Protein AF-V6T892-F1 (afdb_monomer_lite)

Foldseek 3Di:
DVVVLLQQEWDWDWDAAPPGGTDIATHGDPVSLVVLVVVLVVCVVLVPVDDPPPLALDVPSPVVVVVVVVVQCPDPPDDDDDDDDVPVQQAAALVVVLVVCVVSVPDPVVSVVVSCSLVSHDYPVDGRDNGGDGPHRCSNPNDPDDDRDDD

InterPro domains:
  IPR000477 Reverse transcriptase domain [PF00078] (15-134)
  IPR000477 Reverse transcriptase domain [PS50878] (1-151)
  IPR043502 DNA/RNA polymerase superfamily [SSF56672] (13-116)

Organism: Giardia intestinalis (NCBI:txid5741)

pLDDT: mean 79.7, std 16.87, range [29.62, 94.06]

Structure (mmCIF, N/CA/C/O backbone):
data_AF-V6T892-F1
#
_entry.id   AF-V6T892-F1
#
loop_
_atom_site.group_PDB
_atom_site.id
_atom_site.type_symbol
_atom_site.label_atom_id
_atom_site.label_alt_id
_atom_site.label_comp_id
_atom_site.label_asym_id
_atom_site.label_entity_id
_atom_site.label_seq_id
_atom_site.pdbx_PDB_ins_code
_atom_site.Cartn_x
_atom_site.Cartn_y
_atom_site.Cartn_z
_atom_site.occupancy
_atom_site.B_iso_or_equiv
_atom_site.auth_seq_id
_atom_site.auth_comp_id
_atom_site.auth_asym_id
_atom_site.auth_atom_id
_atom_site.pdbx_PDB_model_num
ATOM 1 N N . MET A 1 1 ? -15.021 2.538 26.258 1.00 59.66 1 MET A N 1
ATOM 2 C CA . MET A 1 1 ? -14.661 3.428 25.129 1.00 59.66 1 MET A CA 1
ATOM 3 C C . MET A 1 1 ? -15.278 2.927 23.811 1.00 59.66 1 MET A C 1
ATOM 5 O O . MET A 1 1 ? -14.546 2.494 22.929 1.00 59.66 1 MET A O 1
ATOM 9 N N . PRO A 1 2 ? -16.612 2.943 23.656 1.00 68.12 2 PRO A N 1
ATOM 10 C CA . PRO A 1 2 ? -17.265 2.522 22.409 1.00 68.12 2 PRO A CA 1
ATOM 11 C C . PRO A 1 2 ? -16.991 3.477 21.230 1.00 68.12 2 PRO A C 1
ATOM 13 O O . PRO A 1 2 ? -16.808 3.020 20.107 1.00 68.12 2 PRO A O 1
ATOM 16 N N . GLU A 1 3 ? -16.859 4.781 21.488 1.00 74.44 3 GLU A N 1
ATOM 17 C CA . GLU A 1 3 ? -16.592 5.795 20.451 1.00 74.44 3 GLU A CA 1
ATOM 18 C C . GLU A 1 3 ? -15.239 5.602 19.752 1.00 74.44 3 GLU A C 1
ATOM 20 O O . GLU A 1 3 ? -15.137 5.724 18.535 1.00 74.44 3 GLU A O 1
ATOM 25 N N . VAL A 1 4 ? -14.203 5.225 20.506 1.00 78.12 4 VAL A N 1
ATOM 26 C CA . VAL A 1 4 ? -12.865 4.959 19.952 1.00 78.12 4 VAL A CA 1
ATOM 27 C C . VAL A 1 4 ? -12.875 3.703 19.079 1.00 78.12 4 VAL A C 1
ATOM 29 O O . VAL A 1 4 ? -12.211 3.668 18.049 1.00 78.12 4 VAL A O 1
ATOM 32 N N . MET A 1 5 ? -13.655 2.681 19.446 1.00 82.19 5 MET A N 1
ATOM 33 C CA . MET A 1 5 ? -13.781 1.464 18.637 1.00 82.19 5 MET A CA 1
ATOM 34 C C . MET A 1 5 ? -14.480 1.735 17.302 1.00 82.19 5 MET A C 1
ATOM 36 O O . MET A 1 5 ? -14.050 1.202 16.282 1.00 82.19 5 MET A O 1
ATOM 40 N N . ALA A 1 6 ? -15.470 2.632 17.277 1.00 83.81 6 ALA A N 1
ATOM 41 C CA . ALA A 1 6 ? -16.154 3.028 16.045 1.00 83.81 6 ALA A CA 1
ATOM 42 C C . ALA A 1 6 ? -15.198 3.617 14.986 1.00 83.81 6 ALA A C 1
ATOM 44 O O . ALA A 1 6 ? -15.435 3.469 13.790 1.00 83.81 6 ALA A O 1
ATOM 45 N N . MET A 1 7 ? -14.069 4.214 15.393 1.00 85.44 7 MET A N 1
ATOM 46 C CA . MET A 1 7 ? -13.058 4.739 14.462 1.00 85.44 7 MET A CA 1
ATOM 47 C C . MET A 1 7 ? -12.295 3.650 13.687 1.00 85.44 7 MET A C 1
ATOM 49 O O . MET A 1 7 ? -11.700 3.948 12.646 1.00 85.44 7 MET A O 1
ATOM 53 N N . PHE A 1 8 ? -12.292 2.411 14.191 1.00 87.81 8 PHE A N 1
ATOM 54 C CA . PHE A 1 8 ? -11.668 1.243 13.558 1.00 87.81 8 PHE A CA 1
ATOM 55 C C . PHE A 1 8 ? -12.678 0.377 12.790 1.00 87.81 8 PHE A C 1
ATOM 57 O O . PHE A 1 8 ? -12.284 -0.582 12.116 1.00 87.81 8 PHE A O 1
ATOM 64 N N . GLU A 1 9 ? -13.968 0.711 12.865 1.00 88.69 9 GLU A N 1
ATOM 65 C CA . GLU A 1 9 ? -15.003 0.054 12.080 1.00 88.69 9 GLU A CA 1
ATOM 66 C C . GLU A 1 9 ? -14.873 0.446 10.598 1.00 88.69 9 GLU A C 1
ATOM 68 O O . GLU A 1 9 ? -14.536 1.581 10.242 1.00 88.69 9 GLU A O 1
ATOM 73 N N . PHE A 1 10 ? -15.125 -0.506 9.701 1.00 88.56 10 PHE A N 1
ATOM 74 C CA . PHE A 1 10 ? -15.201 -0.236 8.270 1.00 88.56 10 PHE A CA 1
ATOM 75 C C . PHE A 1 10 ? -16.356 -0.985 7.615 1.00 88.56 10 PHE A C 1
ATOM 77 O O . PHE A 1 10 ? -16.711 -2.101 8.001 1.00 88.56 10 PHE A O 1
ATOM 84 N N . ARG A 1 11 ? -16.871 -0.401 6.535 1.00 87.06 11 ARG A N 1
ATOM 85 C CA . ARG A 1 11 ? -17.829 -1.050 5.643 1.00 87.06 11 ARG A CA 1
ATOM 86 C C . ARG A 1 11 ? -17.102 -1.707 4.478 1.00 87.06 11 ARG A C 1
ATOM 88 O O . ARG A 1 11 ? -16.253 -1.076 3.841 1.00 87.06 11 ARG A O 1
ATOM 95 N N . ALA A 1 12 ? -17.434 -2.959 4.185 1.00 84.81 12 ALA A N 1
ATOM 96 C CA . ALA A 1 12 ? -16.919 -3.650 3.011 1.00 84.81 12 ALA A CA 1
ATOM 97 C C . ALA A 1 12 ? -17.830 -3.399 1.802 1.00 84.81 12 ALA A C 1
ATOM 99 O O . ALA A 1 12 ? -19.039 -3.597 1.868 1.00 84.81 12 ALA A O 1
ATOM 100 N N . ILE A 1 13 ? -17.247 -2.969 0.686 1.00 85.81 13 ILE A N 1
ATOM 101 C CA . ILE A 1 13 ? -17.927 -2.829 -0.605 1.00 85.81 13 ILE A CA 1
ATOM 102 C C . ILE A 1 13 ? -17.192 -3.679 -1.631 1.00 85.81 13 ILE A C 1
ATOM 104 O O . ILE A 1 13 ? -15.964 -3.664 -1.699 1.00 85.81 13 ILE A O 1
ATOM 108 N N . LEU A 1 14 ? -17.944 -4.426 -2.431 1.00 84.25 14 LEU A N 1
ATOM 109 C CA . LEU A 1 14 ? -17.412 -5.271 -3.491 1.00 84.25 14 LEU A CA 1
ATOM 110 C C . LEU A 1 14 ? -17.562 -4.546 -4.828 1.00 84.25 14 LEU A C 1
ATOM 112 O O . LEU A 1 14 ? -18.676 -4.284 -5.268 1.00 84.25 14 LEU A O 1
ATOM 116 N N . ILE A 1 15 ? -16.440 -4.215 -5.469 1.00 84.81 15 ILE A N 1
ATOM 117 C CA . ILE A 1 15 ? -16.434 -3.645 -6.822 1.00 84.81 15 ILE A CA 1
ATOM 118 C C . ILE A 1 15 ? -16.192 -4.786 -7.816 1.00 84.81 15 ILE A C 1
ATOM 120 O O . ILE A 1 15 ? -15.191 -5.488 -7.652 1.00 84.81 15 ILE A O 1
ATOM 124 N N . PRO A 1 16 ? -17.060 -5.008 -8.816 1.00 85.44 16 PRO A N 1
ATOM 125 C CA . PRO A 1 16 ? -16.833 -6.039 -9.826 1.00 85.44 16 PRO A CA 1
ATOM 126 C C . PRO A 1 16 ? -15.548 -5.750 -10.611 1.00 85.44 16 PRO A C 1
ATOM 128 O O . PRO A 1 16 ? -15.203 -4.592 -10.861 1.00 85.44 16 PRO A O 1
ATOM 131 N N . LYS A 1 17 ? -14.805 -6.801 -10.954 1.00 82.38 17 LYS A N 1
ATOM 132 C CA . LYS A 1 17 ? -13.659 -6.714 -11.866 1.00 82.38 17 LYS A CA 1
ATOM 133 C C . LYS A 1 17 ? -14.131 -6.966 -13.305 1.00 82.38 17 LYS A C 1
ATOM 135 O O . LYS A 1 17 ? -15.200 -7.525 -13.515 1.00 82.38 17 LYS A O 1
ATOM 140 N N . GLU A 1 18 ? -13.334 -6.531 -14.284 1.00 76.25 18 GLU A N 1
ATOM 141 C CA . GLU A 1 18 ? -13.588 -6.813 -15.711 1.00 76.25 18 GLU A CA 1
ATOM 142 C C . GLU A 1 18 ? -13.457 -8.311 -16.025 1.00 76.25 18 GLU A C 1
ATOM 144 O O . GLU A 1 18 ? -14.177 -8.841 -16.864 1.00 76.25 18 GLU A O 1
ATOM 149 N N . SER A 1 19 ? -12.570 -9.004 -15.308 1.00 73.06 19 SER A N 1
ATOM 150 C CA . SER A 1 19 ? -12.543 -10.462 -15.220 1.00 73.06 19 SER A CA 1
ATOM 151 C C . SER A 1 19 ? -13.421 -10.941 -14.065 1.00 73.06 19 SER A C 1
ATOM 153 O O . SER A 1 19 ? -13.587 -10.223 -13.081 1.00 73.06 19 SER A O 1
ATOM 155 N N . ASP A 1 20 ? -13.971 -12.150 -14.174 1.00 75.94 20 ASP A N 1
ATOM 156 C CA . ASP A 1 20 ? -14.869 -12.725 -13.169 1.00 75.94 20 ASP A CA 1
ATOM 157 C C . ASP A 1 20 ? -14.331 -12.559 -11.725 1.00 75.94 20 ASP A C 1
ATOM 159 O O . ASP A 1 20 ? -13.150 -12.792 -11.432 1.00 75.94 20 ASP A O 1
ATOM 163 N N . GLY A 1 21 ? -15.201 -12.099 -10.818 1.00 81.81 21 GLY A N 1
ATOM 164 C CA . GLY A 1 21 ? -14.899 -11.845 -9.407 1.00 81.81 21 GLY A CA 1
ATOM 165 C C . GLY A 1 21 ? -14.983 -10.383 -8.939 1.00 81.81 21 GLY A C 1
ATOM 166 O O . GLY A 1 21 ? -15.304 -9.447 -9.669 1.00 81.81 21 GLY A O 1
ATOM 167 N N . TYR A 1 22 ? -14.677 -10.180 -7.652 1.00 82.75 22 TYR A N 1
ATOM 168 C CA . TYR A 1 22 ? -14.855 -8.899 -6.962 1.00 82.75 22 TYR A CA 1
ATOM 169 C C . TYR A 1 22 ? -13.562 -8.373 -6.331 1.00 82.75 22 TYR A C 1
ATOM 171 O O . TYR A 1 22 ? -12.662 -9.111 -5.919 1.00 82.75 22 TYR A O 1
ATOM 179 N N . ARG A 1 23 ? -13.472 -7.048 -6.223 1.00 80.06 23 ARG A N 1
ATOM 180 C CA . ARG A 1 23 ? -12.440 -6.311 -5.498 1.00 80.06 23 ARG A CA 1
ATOM 181 C C . ARG A 1 23 ? -13.048 -5.769 -4.201 1.00 80.06 23 ARG A C 1
ATOM 183 O O . ARG A 1 23 ? -13.786 -4.787 -4.255 1.00 80.06 23 ARG A O 1
ATOM 190 N N . PRO A 1 24 ? -12.719 -6.348 -3.032 1.00 82.25 24 PRO A N 1
ATOM 191 C CA . PRO A 1 24 ? -13.179 -5.801 -1.765 1.00 82.25 24 PRO A CA 1
ATOM 192 C C . PRO A 1 24 ? -12.501 -4.459 -1.472 1.00 82.25 24 PRO A C 1
ATOM 194 O O . PRO A 1 24 ? -11.282 -4.311 -1.613 1.00 82.25 24 PRO A O 1
ATOM 197 N N . ILE A 1 25 ? -13.300 -3.483 -1.063 1.00 82.56 25 ILE A N 1
ATOM 198 C CA . ILE A 1 25 ? -12.907 -2.138 -0.662 1.00 82.56 25 ILE A CA 1
ATOM 199 C C . ILE A 1 25 ? -13.396 -1.924 0.763 1.00 82.56 25 ILE A C 1
ATOM 201 O O . ILE A 1 25 ? -14.559 -2.160 1.070 1.00 82.56 25 ILE A O 1
ATOM 205 N N . ALA A 1 26 ? -12.499 -1.473 1.632 1.00 85.94 26 ALA A N 1
ATOM 206 C CA . ALA A 1 26 ? -12.818 -1.159 3.015 1.00 85.94 26 ALA A CA 1
ATOM 207 C C . ALA A 1 26 ? -12.974 0.351 3.183 1.00 85.94 26 ALA A C 1
ATOM 209 O O . ALA A 1 26 ? -11.973 1.063 3.169 1.00 85.94 26 ALA A O 1
ATOM 210 N N . ILE A 1 27 ? -14.204 0.831 3.348 1.00 84.94 27 ILE A N 1
ATOM 211 C CA . ILE A 1 27 ? -14.480 2.242 3.620 1.00 84.94 27 ILE A CA 1
ATOM 212 C C . ILE A 1 27 ? -14.507 2.450 5.131 1.00 84.94 27 ILE A C 1
ATOM 214 O O . ILE A 1 27 ? -15.425 1.993 5.808 1.00 84.94 27 ILE A O 1
ATOM 218 N N . GLY A 1 28 ? -13.465 3.101 5.645 1.00 85.38 28 GLY A N 1
ATOM 219 C CA . GLY A 1 28 ? -13.382 3.531 7.041 1.00 85.38 28 GLY A CA 1
ATOM 220 C C . GLY A 1 28 ? -13.923 4.943 7.252 1.00 85.38 28 GLY A C 1
ATOM 221 O O . GLY A 1 28 ? -14.273 5.642 6.297 1.00 85.38 28 GLY A O 1
ATOM 222 N N . GLU A 1 29 ? -13.929 5.365 8.510 1.00 87.50 29 GLU A N 1
ATOM 223 C CA . GLU A 1 29 ? -14.389 6.681 8.955 1.00 87.50 29 GLU A CA 1
ATOM 224 C C . GLU A 1 29 ? -13.565 7.841 8.330 1.00 87.50 29 GLU A C 1
ATOM 226 O O . GLU A 1 29 ? -12.373 7.714 8.019 1.00 87.50 29 GLU A O 1
ATOM 231 N N . THR A 1 30 ? -14.221 8.976 8.072 1.00 88.25 30 THR A N 1
ATOM 232 C CA . THR A 1 30 ? -13.665 10.121 7.335 1.00 88.25 30 THR A CA 1
ATOM 233 C C . THR A 1 30 ? -12.526 10.817 8.078 1.00 88.25 30 THR A C 1
ATOM 235 O O . THR A 1 30 ? -11.486 11.079 7.469 1.00 88.25 30 THR A O 1
ATOM 238 N N . VAL A 1 31 ? -12.686 11.107 9.368 1.00 89.00 31 VAL A N 1
ATOM 239 C CA . VAL A 1 31 ? -11.642 11.689 10.226 1.00 89.00 31 VAL A CA 1
ATOM 240 C C . VAL A 1 31 ? -10.421 10.773 10.269 1.00 89.00 31 VAL A C 1
ATOM 242 O O . VAL A 1 31 ? -9.304 11.241 10.027 1.00 89.00 31 VAL A O 1
ATOM 245 N N . THR A 1 32 ? -10.617 9.464 10.450 1.00 88.38 32 THR A N 1
ATOM 246 C CA . THR A 1 32 ? -9.539 8.461 10.384 1.00 88.38 32 THR A CA 1
ATOM 247 C C . THR A 1 32 ? -8.819 8.504 9.029 1.00 88.38 32 THR A C 1
ATOM 249 O O . THR A 1 32 ? -7.588 8.545 8.962 1.00 88.38 32 THR A O 1
ATOM 252 N N . ASN A 1 33 ? -9.560 8.584 7.920 1.00 87.56 33 ASN A N 1
ATOM 253 C CA . ASN A 1 33 ? -8.977 8.697 6.580 1.00 87.56 33 ASN A CA 1
ATOM 254 C C . ASN A 1 33 ? -8.187 10.000 6.374 1.00 87.56 33 ASN A C 1
ATOM 256 O O . ASN A 1 33 ? -7.143 9.986 5.716 1.00 87.56 33 ASN A O 1
ATOM 260 N N . ILE A 1 34 ? -8.662 11.128 6.909 1.00 89.81 34 ILE A N 1
ATOM 261 C CA . ILE A 1 34 ? -7.950 12.413 6.857 1.00 89.81 34 ILE A CA 1
ATOM 262 C C . ILE A 1 34 ? -6.657 12.323 7.667 1.00 89.81 34 ILE A C 1
ATOM 264 O O . ILE A 1 34 ? -5.594 12.703 7.169 1.00 89.81 34 ILE A O 1
ATOM 268 N N . PHE A 1 35 ? -6.718 11.757 8.871 1.00 90.38 35 PHE A N 1
ATOM 269 C CA . PHE A 1 35 ? -5.545 11.553 9.709 1.00 90.38 35 PHE A CA 1
ATOM 270 C C . PHE A 1 35 ? -4.499 10.671 9.014 1.00 90.38 35 PHE A C 1
ATOM 272 O O . PHE A 1 35 ? -3.333 11.059 8.922 1.00 90.38 35 PHE A O 1
ATOM 279 N N . HIS A 1 36 ? -4.908 9.560 8.395 1.00 90.69 36 HIS A N 1
ATOM 280 C CA . HIS A 1 36 ? -4.008 8.718 7.601 1.00 90.69 36 HIS A CA 1
ATOM 281 C C . HIS A 1 36 ? -3.354 9.454 6.428 1.00 90.69 36 HIS A C 1
ATOM 283 O O . HIS A 1 36 ? -2.199 9.181 6.103 1.00 90.69 36 HIS A O 1
ATOM 289 N N . ARG A 1 37 ? -4.043 10.415 5.797 1.00 87.38 37 ARG A N 1
ATOM 290 C CA . ARG A 1 37 ? -3.430 11.253 4.749 1.00 87.38 37 ARG A CA 1
ATOM 291 C C . ARG A 1 37 ? -2.330 12.145 5.316 1.00 87.38 37 ARG A C 1
ATOM 293 O O . ARG A 1 37 ? -1.299 12.323 4.671 1.00 87.38 37 ARG A O 1
ATOM 300 N N . ILE A 1 38 ? -2.538 12.708 6.504 1.00 90.06 38 ILE A N 1
ATOM 301 C CA . ILE A 1 38 ? -1.525 13.521 7.189 1.00 90.06 38 ILE A CA 1
ATOM 302 C C . ILE A 1 38 ? -0.336 12.642 7.589 1.00 90.06 38 ILE A C 1
ATOM 304 O O . ILE A 1 38 ? 0.810 13.024 7.345 1.00 90.06 38 ILE A O 1
ATOM 308 N N . LEU A 1 39 ? -0.599 11.453 8.139 1.00 88.94 39 LEU A N 1
ATOM 309 C CA . LEU A 1 39 ? 0.438 10.485 8.489 1.00 88.94 39 LEU A CA 1
ATOM 310 C C . LEU A 1 39 ? 1.260 10.062 7.274 1.00 88.94 39 LEU A C 1
ATOM 312 O O . LEU A 1 39 ? 2.484 10.112 7.342 1.00 88.94 39 LEU A O 1
ATOM 316 N N . LEU A 1 40 ? 0.622 9.742 6.146 1.00 87.69 40 LEU A N 1
ATOM 317 C CA . LEU A 1 40 ? 1.325 9.379 4.914 1.00 87.69 40 LEU A CA 1
ATOM 318 C C . LEU A 1 40 ? 2.322 10.465 4.489 1.00 87.69 40 LEU A C 1
ATOM 320 O O . LEU A 1 40 ? 3.476 10.163 4.204 1.00 87.69 40 LEU A O 1
ATOM 324 N N . LYS A 1 41 ? 1.907 11.740 4.502 1.00 86.25 41 LYS A N 1
ATOM 325 C CA . LYS A 1 41 ? 2.786 12.873 4.155 1.00 86.25 41 LYS A CA 1
ATOM 326 C C . LYS A 1 41 ? 4.000 13.001 5.084 1.00 86.25 41 LYS A C 1
ATOM 328 O O . LYS A 1 41 ? 5.007 13.595 4.702 1.00 86.25 41 LYS A O 1
ATOM 333 N N . ARG A 1 42 ? 3.904 12.500 6.317 1.00 85.31 42 ARG A N 1
ATOM 334 C CA . ARG A 1 42 ? 5.026 12.452 7.264 1.00 85.31 42 ARG A CA 1
ATOM 335 C C . ARG A 1 42 ? 5.899 11.225 7.007 1.00 85.31 42 ARG A C 1
ATOM 337 O O . ARG A 1 42 ? 7.107 11.378 6.882 1.00 85.31 42 ARG A O 1
ATOM 344 N N . LEU A 1 43 ? 5.288 10.052 6.835 1.00 84.81 43 LEU A N 1
ATOM 345 C CA . LEU A 1 43 ? 5.977 8.782 6.581 1.00 84.81 43 LEU A CA 1
ATOM 346 C C . LEU A 1 43 ? 6.783 8.789 5.282 1.00 84.81 43 LEU A C 1
ATOM 348 O O . LEU A 1 43 ? 7.865 8.217 5.246 1.00 84.81 43 LEU A O 1
ATOM 352 N N . ILE A 1 44 ? 6.313 9.480 4.239 1.00 82.69 44 ILE A N 1
ATOM 353 C CA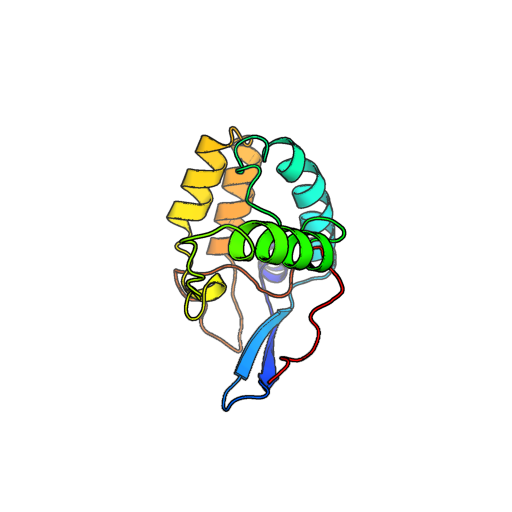 . ILE A 1 44 ? 7.013 9.519 2.947 1.00 82.69 44 ILE A CA 1
ATOM 354 C C . ILE A 1 44 ? 8.425 10.113 3.058 1.00 82.69 44 ILE A C 1
ATOM 356 O O . ILE A 1 44 ? 9.294 9.770 2.266 1.00 82.69 44 ILE A O 1
ATOM 360 N N . ARG A 1 45 ? 8.684 10.953 4.072 1.00 80.81 45 ARG A N 1
ATOM 361 C CA . ARG A 1 45 ? 10.018 11.517 4.341 1.00 80.81 45 ARG A CA 1
ATOM 362 C C . ARG A 1 4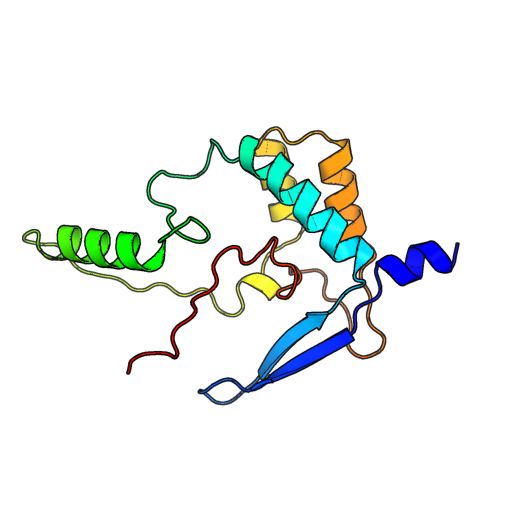5 ? 11.013 10.474 4.851 1.00 80.81 45 ARG A C 1
ATOM 364 O O . ARG A 1 45 ? 12.213 10.687 4.754 1.00 80.81 45 ARG A O 1
ATOM 371 N N . HIS A 1 46 ? 10.509 9.369 5.396 1.00 78.56 46 HIS A N 1
ATOM 372 C CA . HIS A 1 46 ? 11.298 8.235 5.868 1.00 78.56 46 HIS A CA 1
ATOM 373 C C . HIS A 1 46 ? 11.482 7.166 4.779 1.00 78.56 46 HIS A C 1
ATOM 375 O O . HIS A 1 46 ? 12.230 6.216 4.970 1.00 78.56 46 HIS A O 1
ATOM 381 N N . ALA A 1 47 ? 10.851 7.318 3.609 1.00 75.56 47 ALA A N 1
ATOM 382 C CA . ALA A 1 47 ? 10.895 6.339 2.521 1.00 75.56 47 ALA A CA 1
ATOM 383 C C . ALA A 1 47 ? 12.175 6.408 1.657 1.00 75.56 47 ALA A C 1
ATOM 385 O O . ALA A 1 47 ? 12.184 5.924 0.525 1.00 75.56 47 ALA A O 1
ATOM 386 N N . ASN A 1 48 ? 13.263 6.987 2.178 1.00 71.81 48 ASN A N 1
ATOM 387 C CA . ASN A 1 48 ? 14.530 7.179 1.454 1.00 71.81 48 ASN A CA 1
ATOM 388 C C . ASN A 1 48 ? 15.263 5.863 1.132 1.00 71.81 48 ASN A C 1
ATOM 390 O O . ASN A 1 48 ? 16.223 5.870 0.371 1.00 71.81 48 ASN A O 1
ATOM 394 N N . TYR A 1 49 ? 14.809 4.741 1.693 1.00 74.94 49 TYR A N 1
ATOM 395 C CA . TYR A 1 49 ? 15.341 3.401 1.442 1.00 74.94 49 TYR A CA 1
ATOM 396 C C . TYR A 1 49 ? 14.713 2.713 0.216 1.00 74.94 49 TYR A C 1
ATOM 398 O O . TYR A 1 49 ? 15.156 1.636 -0.179 1.00 74.94 49 TYR A O 1
ATOM 406 N N . LEU A 1 50 ? 13.661 3.289 -0.385 1.00 79.94 50 LEU A N 1
ATOM 407 C CA . LEU A 1 50 ? 13.042 2.713 -1.578 1.00 79.94 50 LEU A CA 1
ATOM 408 C C . LEU A 1 50 ? 13.973 2.849 -2.787 1.00 79.94 50 LEU A C 1
ATOM 410 O O . LEU A 1 50 ? 14.513 3.920 -3.055 1.00 79.94 50 LEU A O 1
ATOM 414 N N . SER A 1 51 ? 14.094 1.768 -3.559 1.00 82.19 51 SER A N 1
ATOM 415 C CA . SER A 1 51 ? 14.889 1.753 -4.789 1.00 82.19 51 SER A CA 1
ATOM 416 C C . SER A 1 51 ? 14.464 2.858 -5.766 1.00 82.19 51 SER A C 1
ATOM 418 O O . SER A 1 51 ? 13.276 3.170 -5.912 1.00 82.19 51 SER A O 1
ATOM 420 N N . CYS A 1 52 ? 15.432 3.404 -6.507 1.00 80.19 52 CYS A N 1
ATOM 421 C CA . CYS A 1 52 ? 15.185 4.319 -7.624 1.00 80.19 52 CYS A CA 1
ATOM 422 C C . CYS A 1 52 ? 14.404 3.658 -8.780 1.00 80.19 52 CYS A C 1
ATOM 424 O O . CYS A 1 52 ? 13.862 4.360 -9.639 1.00 80.19 52 CYS A O 1
ATOM 426 N N . GLU A 1 53 ? 14.310 2.326 -8.783 1.00 83.94 53 GLU A N 1
ATOM 427 C CA . GLU A 1 53 ? 13.480 1.536 -9.697 1.00 83.94 53 GLU A CA 1
ATOM 428 C C . GLU A 1 53 ? 12.001 1.507 -9.278 1.00 83.94 53 GLU A C 1
ATOM 430 O O . GLU A 1 53 ? 11.127 1.274 -10.111 1.00 83.94 53 GLU A O 1
ATOM 435 N N . GLN A 1 54 ? 11.680 1.785 -8.006 1.00 86.56 54 GLN A N 1
ATOM 436 C CA . GLN A 1 54 ? 10.293 1.828 -7.545 1.00 86.56 54 GLN A CA 1
ATOM 437 C C . GLN A 1 54 ? 9.615 3.104 -8.052 1.00 86.56 54 GLN A C 1
ATOM 439 O O . GLN A 1 54 ? 9.868 4.211 -7.563 1.00 86.56 54 GLN A O 1
ATOM 444 N N . ILE A 1 55 ? 8.734 2.946 -9.031 1.00 87.19 55 ILE A N 1
ATOM 445 C CA . ILE A 1 55 ? 8.003 4.040 -9.680 1.00 87.19 55 ILE A CA 1
ATOM 446 C C . ILE A 1 55 ? 6.560 4.168 -9.189 1.00 87.19 55 ILE A C 1
ATOM 448 O O . ILE A 1 55 ? 5.970 5.237 -9.333 1.00 87.19 55 ILE A O 1
ATOM 452 N N . ALA A 1 56 ? 5.988 3.111 -8.604 1.00 84.38 56 ALA A N 1
ATOM 453 C CA . ALA A 1 56 ? 4.585 3.092 -8.207 1.00 84.38 56 ALA A CA 1
ATOM 454 C C . ALA A 1 56 ? 4.269 4.179 -7.164 1.00 84.38 56 ALA A C 1
ATOM 456 O O . ALA A 1 56 ? 5.106 4.536 -6.334 1.00 84.38 56 ALA A O 1
ATOM 457 N N . PHE A 1 57 ? 3.041 4.706 -7.217 1.00 81.50 57 PHE A N 1
ATOM 458 C CA . PHE A 1 57 ? 2.503 5.723 -6.296 1.00 81.50 57 PHE A CA 1
ATOM 459 C C . PHE A 1 57 ? 3.2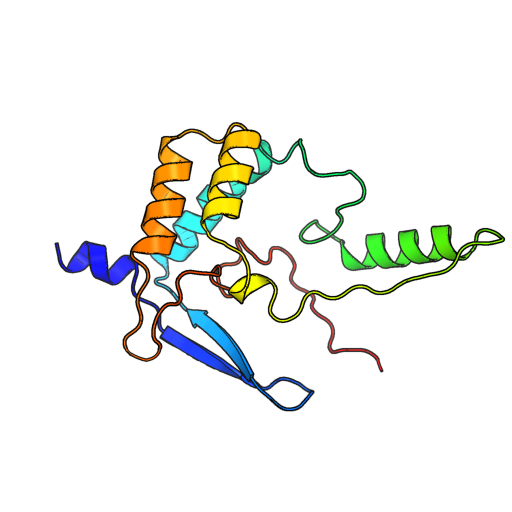23 7.083 -6.284 1.00 81.50 57 PHE A C 1
ATOM 461 O O . PHE A 1 57 ? 2.885 7.948 -5.472 1.00 81.50 57 PHE A O 1
ATOM 468 N N . LYS A 1 58 ? 4.163 7.303 -7.210 1.00 82.94 58 LYS A N 1
ATOM 469 C CA . LYS A 1 58 ? 4.779 8.606 -7.487 1.00 82.94 58 LYS A CA 1
ATOM 470 C C . LYS A 1 58 ? 3.971 9.378 -8.532 1.00 82.94 58 LYS A C 1
ATOM 472 O O . LYS A 1 58 ? 3.171 8.819 -9.284 1.00 82.94 58 LYS A O 1
ATOM 477 N N . GLN A 1 59 ? 4.190 10.688 -8.597 1.00 80.12 59 GLN A N 1
ATOM 478 C CA . GLN A 1 59 ? 3.602 11.516 -9.646 1.00 80.12 59 GLN A CA 1
ATOM 479 C C . GLN A 1 59 ? 4.089 11.038 -11.023 1.00 80.12 59 GLN A C 1
ATOM 481 O O . GLN A 1 59 ? 5.271 10.755 -11.197 1.00 80.12 59 GLN A O 1
ATOM 486 N N . ASN A 1 60 ? 3.174 10.930 -11.991 1.00 86.62 60 ASN A N 1
ATOM 487 C CA . ASN A 1 60 ? 3.447 10.463 -13.358 1.00 86.62 60 ASN A CA 1
ATOM 488 C C . ASN A 1 60 ? 4.038 9.041 -13.460 1.00 86.62 60 ASN A C 1
ATOM 490 O O . ASN A 1 60 ? 4.640 8.706 -14.481 1.00 86.62 60 ASN A O 1
ATOM 494 N N . ALA A 1 61 ? 3.836 8.192 -12.442 1.00 86.56 61 ALA A N 1
ATOM 495 C CA . ALA A 1 61 ? 4.371 6.828 -12.381 1.00 86.56 61 ALA A CA 1
ATOM 496 C C . ALA A 1 61 ? 4.144 6.015 -13.665 1.00 86.56 61 ALA A C 1
ATOM 498 O O . ALA A 1 61 ? 5.064 5.355 -14.136 1.00 86.56 61 ALA A O 1
ATOM 499 N N . TYR A 1 62 ? 2.945 6.101 -14.252 1.00 86.12 62 TYR A N 1
ATOM 500 C CA . TYR A 1 62 ? 2.599 5.381 -15.479 1.00 86.12 62 TYR A CA 1
ATOM 501 C C . TYR A 1 62 ? 3.474 5.800 -16.667 1.00 86.12 62 TYR A C 1
ATOM 503 O O . TYR A 1 62 ? 4.158 4.967 -17.252 1.00 86.12 62 TYR A O 1
ATOM 511 N N . ALA A 1 63 ? 3.513 7.098 -16.986 1.00 90.94 63 ALA A N 1
ATOM 512 C CA . ALA A 1 63 ? 4.289 7.609 -18.116 1.00 90.94 63 ALA A CA 1
ATOM 513 C C . ALA A 1 63 ? 5.794 7.342 -17.944 1.00 90.94 63 ALA A C 1
ATOM 515 O O . ALA A 1 63 ? 6.464 6.914 -18.883 1.00 90.94 63 ALA A O 1
ATOM 516 N N . VAL A 1 64 ? 6.315 7.538 -16.726 1.00 90.69 64 VAL A N 1
ATOM 517 C CA . VAL A 1 64 ? 7.714 7.231 -16.392 1.00 90.69 64 VAL A CA 1
ATOM 518 C C . VAL A 1 64 ? 7.995 5.735 -16.548 1.00 90.69 64 VAL A C 1
ATOM 520 O O . VAL A 1 64 ? 9.029 5.368 -17.103 1.00 90.69 64 VAL A O 1
ATOM 523 N N . GLY A 1 65 ? 7.076 4.881 -16.095 1.00 91.19 65 GLY A N 1
ATOM 524 C CA . GLY A 1 65 ? 7.195 3.430 -16.192 1.00 91.19 65 GLY A CA 1
ATOM 525 C C . GLY A 1 65 ? 7.212 2.922 -17.622 1.00 91.19 65 GLY A C 1
ATOM 526 O O . GLY A 1 65 ? 8.118 2.177 -17.981 1.00 91.19 65 GLY A O 1
ATOM 527 N N . VAL A 1 66 ? 6.270 3.376 -18.453 1.00 90.94 66 VAL A N 1
ATOM 528 C CA . VAL A 1 66 ? 6.199 3.004 -19.874 1.00 90.94 66 VAL A CA 1
ATOM 529 C C . VAL A 1 66 ? 7.471 3.422 -20.604 1.00 90.94 66 VAL A C 1
ATOM 531 O O . VAL A 1 66 ? 8.085 2.599 -21.281 1.00 90.94 66 VAL A O 1
ATOM 534 N N . ARG A 1 67 ? 7.915 4.674 -20.419 1.00 92.88 67 ARG A N 1
ATOM 535 C CA . ARG A 1 67 ? 9.151 5.166 -21.040 1.00 92.88 67 ARG A CA 1
ATOM 536 C C . ARG A 1 67 ? 10.353 4.309 -20.637 1.00 92.88 67 ARG A C 1
ATOM 538 O O . ARG A 1 67 ? 11.100 3.860 -21.498 1.00 92.88 67 ARG A O 1
ATOM 545 N N . ARG A 1 68 ? 10.518 4.049 -19.338 1.00 90.19 68 ARG A N 1
ATOM 546 C CA . ARG A 1 68 ? 11.655 3.284 -18.807 1.00 90.19 68 ARG A CA 1
ATOM 547 C C . ARG A 1 68 ? 11.645 1.828 -19.272 1.00 90.19 68 ARG A C 1
ATOM 549 O O . ARG A 1 68 ? 12.691 1.299 -19.635 1.00 90.19 68 ARG A O 1
ATOM 556 N N . ALA A 1 69 ? 10.477 1.186 -19.292 1.00 91.00 69 ALA A N 1
ATOM 557 C CA . ALA A 1 69 ? 10.333 -0.169 -19.815 1.00 91.00 69 ALA A CA 1
ATOM 558 C C . ALA A 1 69 ? 10.726 -0.229 -21.299 1.00 91.00 69 ALA A C 1
ATOM 560 O O . ALA A 1 69 ? 11.499 -1.100 -21.690 1.00 91.00 69 ALA A O 1
ATOM 561 N N . HIS A 1 70 ? 10.267 0.734 -22.103 1.00 91.56 70 HIS A N 1
ATOM 562 C CA . HIS A 1 70 ? 10.618 0.821 -23.519 1.00 91.56 70 HIS A CA 1
ATOM 563 C C . HIS A 1 70 ? 12.130 1.004 -23.741 1.00 91.56 70 HIS A C 1
ATOM 565 O O . HIS A 1 70 ? 12.723 0.283 -24.542 1.00 91.56 70 HIS A O 1
ATOM 571 N N . GLU A 1 71 ? 12.775 1.903 -22.993 1.00 92.94 71 GLU A N 1
ATOM 572 C CA . GLU A 1 71 ? 14.230 2.128 -23.053 1.00 92.94 71 GLU A CA 1
ATOM 573 C C . GLU A 1 71 ? 15.048 0.871 -22.707 1.00 92.94 71 GLU A C 1
ATOM 575 O O . GLU A 1 71 ? 16.103 0.637 -23.298 1.00 92.94 71 GLU A O 1
ATOM 580 N N . LEU A 1 72 ? 14.584 0.062 -21.749 1.00 91.38 72 LEU A N 1
ATOM 581 C CA . LEU A 1 72 ? 15.263 -1.171 -21.340 1.00 91.38 72 LEU A CA 1
ATOM 582 C C . LEU A 1 72 ? 15.061 -2.303 -22.350 1.00 91.38 72 LEU A C 1
ATOM 584 O O . LEU A 1 72 ? 16.027 -2.977 -22.696 1.00 91.38 72 LEU A O 1
ATOM 588 N N . ILE A 1 73 ? 13.835 -2.490 -22.845 1.00 93.00 73 ILE A N 1
ATOM 589 C CA . ILE A 1 73 ? 13.497 -3.545 -23.816 1.00 93.00 73 ILE A CA 1
ATOM 590 C C . ILE A 1 73 ? 14.167 -3.293 -25.171 1.00 93.00 73 ILE A C 1
ATOM 592 O O . ILE A 1 73 ? 14.512 -4.237 -25.872 1.00 93.00 73 ILE A O 1
ATOM 596 N N . SER A 1 74 ? 14.408 -2.029 -25.524 1.00 92.19 74 SER A N 1
ATOM 597 C CA . SER A 1 74 ? 15.058 -1.663 -26.789 1.00 92.19 74 SER A CA 1
ATOM 598 C C . SER A 1 74 ? 16.550 -2.026 -26.846 1.00 92.19 74 SER A C 1
ATOM 600 O O . SER A 1 74 ? 17.175 -1.886 -27.897 1.00 92.19 74 SER A O 1
ATOM 602 N N . ARG A 1 75 ? 17.157 -2.474 -25.737 1.00 94.06 75 ARG A N 1
ATOM 603 C CA . ARG A 1 75 ? 18.566 -2.889 -25.709 1.00 94.06 75 ARG A CA 1
ATOM 604 C C . ARG A 1 75 ? 18.713 -4.332 -26.217 1.00 94.06 75 ARG A C 1
ATOM 606 O O . ARG A 1 75 ? 17.924 -5.192 -25.822 1.00 94.06 75 ARG A O 1
ATOM 613 N N . PRO A 1 76 ? 19.740 -4.638 -27.032 1.00 93.62 76 PRO A N 1
ATOM 614 C CA . PRO A 1 76 ? 19.962 -5.992 -27.535 1.00 93.62 76 PRO A CA 1
ATOM 615 C C . PRO A 1 76 ? 20.100 -7.016 -26.402 1.00 93.62 76 PRO A C 1
ATOM 617 O O . PRO A 1 76 ? 20.803 -6.773 -25.423 1.00 93.62 76 PRO A O 1
ATOM 620 N N . GLY A 1 77 ? 19.446 -8.171 -26.549 1.00 93.12 77 GLY A N 1
ATOM 621 C CA . GLY A 1 77 ? 19.521 -9.281 -25.590 1.00 93.12 77 GLY A CA 1
ATOM 622 C C . GLY A 1 77 ? 18.606 -9.159 -24.364 1.00 93.12 77 GLY A C 1
ATOM 623 O O . GLY A 1 77 ? 18.603 -10.058 -23.523 1.00 93.12 77 GLY A O 1
ATOM 624 N N . MET A 1 78 ? 17.807 -8.095 -24.253 1.00 93.69 78 MET A N 1
ATOM 625 C CA . MET A 1 78 ? 16.881 -7.913 -23.134 1.00 93.69 78 MET A CA 1
ATOM 626 C C . MET A 1 78 ? 15.550 -8.634 -23.360 1.00 93.69 78 MET A C 1
ATOM 628 O O . MET A 1 78 ? 15.003 -8.631 -24.458 1.00 93.69 78 MET A O 1
ATOM 632 N N . HIS A 1 79 ? 15.003 -9.208 -22.287 1.00 89.81 79 HIS A N 1
ATOM 633 C CA . HIS A 1 79 ? 13.687 -9.845 -22.277 1.00 89.81 79 HIS A CA 1
ATOM 634 C C . HIS A 1 79 ? 12.839 -9.256 -21.153 1.00 89.81 79 HIS A C 1
ATOM 636 O O . HIS A 1 79 ? 13.322 -9.051 -20.038 1.00 89.81 79 HIS A O 1
ATOM 642 N N . ALA A 1 80 ? 11.569 -8.986 -21.446 1.00 90.62 80 ALA A N 1
ATOM 643 C CA . ALA A 1 80 ? 10.615 -8.517 -20.454 1.00 90.62 80 ALA A CA 1
ATOM 644 C C . ALA A 1 80 ? 9.954 -9.708 -19.752 1.00 90.62 80 ALA A C 1
ATOM 646 O O . ALA A 1 80 ? 9.461 -10.626 -20.405 1.00 90.62 80 ALA A O 1
ATOM 647 N N . VAL A 1 81 ? 9.905 -9.661 -18.421 1.00 91.75 81 VAL A N 1
ATOM 648 C CA . VAL A 1 81 ? 9.165 -10.622 -17.598 1.00 91.75 81 VAL A CA 1
ATOM 649 C C . VAL A 1 81 ? 8.148 -9.851 -16.771 1.00 91.75 81 VAL A C 1
ATOM 651 O O . VAL A 1 81 ? 8.504 -8.912 -16.060 1.00 91.75 81 VAL A O 1
ATOM 654 N N . SER A 1 82 ? 6.879 -10.243 -16.876 1.00 90.94 82 SER A N 1
ATOM 655 C CA . SER A 1 82 ? 5.802 -9.691 -16.056 1.00 90.94 82 SER A CA 1
ATOM 656 C C . SER A 1 82 ? 5.620 -10.539 -14.801 1.00 90.94 82 SER A C 1
ATOM 658 O O . SER A 1 82 ? 5.510 -11.762 -14.889 1.00 90.94 82 SER A O 1
ATOM 660 N N . LEU A 1 83 ? 5.588 -9.889 -13.639 1.00 91.38 83 LEU A N 1
ATOM 661 C CA . LEU A 1 83 ? 5.324 -10.511 -12.345 1.00 91.38 83 LEU A CA 1
ATOM 662 C C . LEU A 1 83 ? 4.170 -9.763 -11.676 1.00 91.38 83 LEU A C 1
ATOM 664 O O . LEU A 1 83 ? 4.253 -8.551 -11.484 1.00 91.38 83 LEU A O 1
ATOM 668 N N . ASP A 1 84 ? 3.120 -10.490 -11.296 1.00 88.38 84 ASP A N 1
ATOM 669 C CA . ASP A 1 84 ? 1.992 -9.949 -10.537 1.00 88.38 84 ASP A CA 1
ATOM 670 C C . ASP A 1 84 ? 1.739 -10.776 -9.274 1.00 88.38 84 ASP A C 1
ATOM 672 O O . ASP A 1 84 ? 1.730 -12.010 -9.294 1.00 88.38 84 ASP A O 1
ATOM 676 N N . THR A 1 85 ? 1.522 -10.086 -8.157 1.00 86.81 85 THR A N 1
ATOM 677 C CA . THR A 1 85 ? 1.279 -10.726 -6.863 1.00 86.81 85 THR A CA 1
ATOM 678 C C . THR A 1 85 ? -0.220 -10.858 -6.628 1.00 86.81 85 THR A C 1
ATOM 680 O O . THR A 1 85 ? -0.922 -9.875 -6.362 1.00 86.81 85 THR A O 1
ATOM 683 N N . LYS A 1 86 ? -0.714 -12.102 -6.626 1.00 84.00 86 LYS A N 1
ATOM 684 C CA . LYS A 1 86 ? -2.124 -12.407 -6.353 1.00 84.00 86 LYS A CA 1
ATOM 685 C C . LYS A 1 86 ? -2.564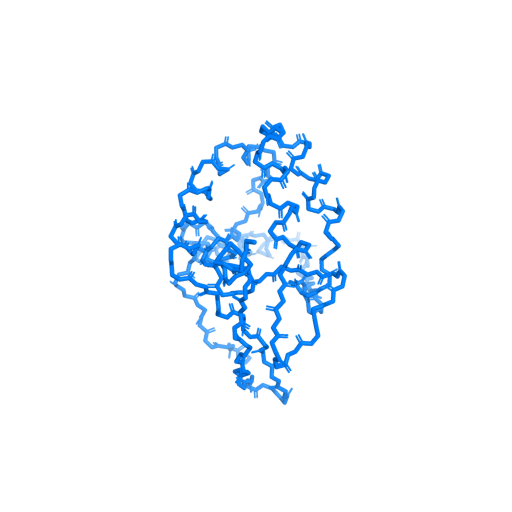 -11.805 -5.018 1.00 84.00 86 LYS A C 1
ATOM 687 O O . LYS A 1 86 ? -2.014 -12.118 -3.969 1.00 84.00 86 LYS A O 1
ATOM 692 N N . ASN A 1 87 ? -3.612 -10.981 -5.055 1.00 79.12 87 ASN A N 1
ATOM 693 C CA . ASN A 1 87 ? -4.217 -10.364 -3.870 1.00 79.12 87 ASN A CA 1
ATOM 694 C C . ASN A 1 87 ? -3.226 -9.595 -2.968 1.00 79.12 87 ASN A C 1
ATOM 696 O O . ASN A 1 87 ? -3.460 -9.525 -1.765 1.00 79.12 87 ASN A O 1
ATOM 700 N N . ALA A 1 88 ? -2.198 -8.951 -3.541 1.00 82.50 88 ALA A N 1
ATOM 701 C CA . ALA A 1 88 ? -1.087 -8.306 -2.824 1.00 82.50 88 ALA A CA 1
ATOM 702 C C . ALA A 1 88 ? -1.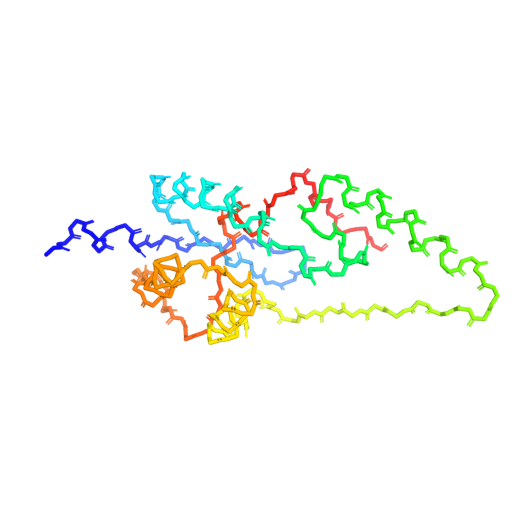464 -7.558 -1.526 1.00 82.50 88 ALA A C 1
ATOM 704 O O . ALA A 1 88 ? -0.850 -7.758 -0.482 1.00 82.50 88 ALA A O 1
ATOM 705 N N . PHE A 1 89 ? -2.504 -6.715 -1.562 1.00 80.94 89 PHE A N 1
ATOM 706 C CA . PHE A 1 89 ? -2.937 -5.953 -0.383 1.00 80.94 89 PHE A CA 1
ATOM 707 C C . PHE A 1 89 ? -3.598 -6.794 0.706 1.00 80.94 89 PHE A C 1
ATOM 709 O O . PHE A 1 89 ? -3.549 -6.395 1.858 1.00 80.94 89 PHE A O 1
ATOM 716 N N . ASN A 1 90 ? -4.243 -7.907 0.359 1.00 81.06 90 ASN A N 1
ATOM 717 C CA . ASN A 1 90 ? -4.884 -8.794 1.330 1.00 81.06 90 ASN A CA 1
ATOM 718 C C . ASN A 1 90 ? -3.883 -9.824 1.873 1.00 81.06 90 ASN A C 1
ATOM 720 O O . ASN A 1 90 ? -4.004 -10.246 3.011 1.00 81.06 90 ASN A O 1
ATOM 724 N N . SER A 1 91 ? -2.875 -10.202 1.084 1.00 84.75 91 SER A N 1
ATOM 725 C CA . SER A 1 91 ? -1.878 -11.203 1.471 1.00 84.75 91 SER A CA 1
ATOM 726 C C . SER A 1 91 ? -0.694 -10.636 2.259 1.00 84.75 91 SER A C 1
ATOM 728 O O . SER A 1 91 ? 0.109 -11.412 2.766 1.00 84.75 91 SER A O 1
ATOM 730 N N . LEU A 1 92 ? -0.555 -9.308 2.361 1.00 85.38 92 LEU A N 1
ATOM 731 C CA . LEU A 1 92 ? 0.584 -8.671 3.024 1.00 85.38 92 LEU A CA 1
ATOM 732 C C . LEU A 1 92 ? 0.593 -8.967 4.539 1.00 85.38 92 LEU A C 1
ATOM 734 O O . LEU A 1 92 ? -0.331 -8.539 5.240 1.00 85.38 92 LEU A O 1
ATOM 738 N N . PRO A 1 93 ? 1.616 -9.650 5.086 1.00 88.44 93 PRO A N 1
ATOM 739 C CA . PRO A 1 93 ? 1.684 -9.915 6.518 1.00 88.44 93 PRO A CA 1
ATOM 740 C C . PRO A 1 93 ? 1.884 -8.619 7.311 1.00 88.44 93 PRO A C 1
ATOM 742 O O . PRO A 1 93 ? 2.772 -7.822 7.011 1.00 88.44 93 PRO A O 1
ATOM 745 N N . ARG A 1 94 ? 1.093 -8.412 8.369 1.00 88.44 94 ARG A N 1
ATOM 746 C CA . ARG A 1 94 ? 1.185 -7.199 9.206 1.00 88.44 94 ARG A CA 1
ATOM 747 C C . ARG A 1 94 ? 2.538 -7.078 9.910 1.00 88.44 94 ARG A C 1
ATOM 749 O O . ARG A 1 94 ? 3.058 -5.974 10.051 1.00 88.44 94 ARG A O 1
ATOM 756 N N . ALA A 1 95 ? 3.131 -8.210 10.293 1.00 89.56 95 ALA A N 1
ATOM 757 C CA . ALA A 1 95 ? 4.471 -8.260 10.871 1.00 89.56 95 ALA A CA 1
ATOM 758 C C . ALA A 1 95 ? 5.533 -7.684 9.918 1.00 89.56 95 ALA A C 1
ATOM 760 O O . ALA A 1 95 ? 6.388 -6.919 10.356 1.00 89.56 95 ALA A O 1
ATOM 761 N N . GLU A 1 96 ? 5.423 -7.958 8.614 1.00 90.62 96 GLU A N 1
ATOM 762 C CA . GLU A 1 96 ? 6.335 -7.413 7.602 1.00 90.62 96 GLU A CA 1
ATOM 763 C C . GLU A 1 96 ? 6.161 -5.903 7.421 1.00 90.62 96 GLU A C 1
ATOM 765 O O . GLU A 1 96 ? 7.146 -5.188 7.255 1.00 90.62 96 GLU A O 1
ATOM 770 N N . VAL A 1 97 ? 4.931 -5.385 7.535 1.00 89.56 97 VAL A N 1
ATOM 771 C CA . VAL A 1 97 ? 4.686 -3.931 7.544 1.00 89.56 97 VAL A CA 1
ATOM 772 C C . VAL A 1 97 ? 5.397 -3.280 8.728 1.00 89.56 97 VAL A C 1
ATOM 774 O O . VAL A 1 97 ? 6.100 -2.286 8.560 1.00 89.56 97 VAL A O 1
ATOM 777 N N . VAL A 1 98 ? 5.248 -3.850 9.926 1.00 91.69 98 VAL A N 1
ATOM 778 C CA . VAL A 1 98 ? 5.906 -3.343 11.138 1.00 91.69 98 VAL A CA 1
ATOM 779 C C . VAL A 1 98 ? 7.427 -3.434 11.014 1.00 91.69 98 VAL A C 1
ATOM 781 O O . VAL A 1 98 ? 8.115 -2.469 11.346 1.00 91.69 98 VAL A O 1
ATOM 784 N N . ARG A 1 99 ? 7.968 -4.548 10.508 1.00 91.62 99 ARG A N 1
ATOM 785 C CA . ARG A 1 99 ? 9.409 -4.720 10.274 1.00 91.62 99 ARG A CA 1
ATOM 786 C C . ARG A 1 99 ? 9.949 -3.654 9.320 1.00 91.62 99 ARG A C 1
ATOM 788 O O . ARG A 1 99 ? 10.876 -2.940 9.688 1.00 91.62 99 ARG A O 1
ATOM 795 N N . ALA A 1 100 ? 9.308 -3.470 8.165 1.00 89.69 100 ALA A N 1
ATOM 796 C CA . ALA A 1 100 ? 9.709 -2.469 7.178 1.00 89.69 100 ALA A CA 1
ATOM 797 C C . ALA A 1 100 ? 9.667 -1.035 7.738 1.00 89.69 100 ALA A C 1
ATOM 799 O O . ALA A 1 100 ? 10.546 -0.231 7.443 1.00 89.69 100 ALA A O 1
ATOM 800 N N . LEU A 1 101 ? 8.678 -0.704 8.577 1.00 90.00 101 LEU A N 1
ATOM 801 C CA . LEU A 1 101 ? 8.604 0.608 9.232 1.00 90.00 101 LEU A CA 1
ATOM 802 C C . LEU A 1 101 ? 9.726 0.820 10.261 1.00 90.00 101 LEU A C 1
ATOM 804 O O . LEU A 1 101 ? 10.235 1.935 10.378 1.00 90.00 101 LEU A O 1
ATOM 808 N N . ASN A 1 102 ? 10.119 -0.229 10.991 1.00 90.75 102 ASN A N 1
ATOM 809 C CA . ASN A 1 102 ? 11.259 -0.162 11.908 1.00 90.75 102 ASN A CA 1
ATOM 810 C C . ASN A 1 102 ? 12.571 0.050 11.142 1.00 90.75 102 ASN A C 1
ATOM 812 O O . ASN A 1 102 ? 13.349 0.928 11.504 1.00 90.75 102 ASN A O 1
ATOM 816 N N . GLU A 1 103 ? 12.787 -0.697 10.058 1.00 89.81 103 GLU A N 1
ATOM 817 C CA . GLU A 1 103 ? 13.966 -0.553 9.189 1.00 89.81 103 GLU A CA 1
ATOM 818 C C . GLU A 1 103 ? 14.035 0.836 8.534 1.00 89.81 103 GLU A C 1
ATOM 820 O O . GLU A 1 103 ? 15.114 1.403 8.379 1.00 89.81 103 GLU A O 1
ATOM 825 N N . ALA A 1 104 ? 12.880 1.432 8.231 1.00 86.94 104 ALA A N 1
ATOM 826 C CA . ALA A 1 104 ? 12.758 2.799 7.727 1.00 86.94 104 ALA A CA 1
ATOM 827 C C . ALA A 1 104 ? 13.040 3.896 8.777 1.00 86.94 104 ALA A C 1
ATOM 829 O O . ALA A 1 104 ? 12.977 5.086 8.458 1.00 86.94 104 ALA A O 1
ATOM 830 N N . GLY A 1 105 ? 13.289 3.532 10.040 1.00 88.69 105 GLY A N 1
ATOM 831 C CA . GLY A 1 105 ? 13.517 4.490 11.124 1.00 88.69 105 GLY A CA 1
ATOM 832 C C . GLY A 1 105 ? 12.282 5.328 11.470 1.00 88.69 105 GLY A C 1
ATOM 833 O O . GLY A 1 105 ? 12.407 6.475 11.905 1.00 88.69 105 GLY A O 1
ATOM 834 N N . VAL A 1 106 ? 11.076 4.795 11.247 1.00 90.12 106 VAL A N 1
ATOM 835 C CA . VAL A 1 106 ? 9.832 5.477 11.620 1.00 90.12 106 VAL A CA 1
ATOM 836 C C . VAL A 1 106 ? 9.720 5.528 13.153 1.00 90.12 106 VAL A C 1
ATOM 838 O O . VAL A 1 106 ? 9.958 4.520 13.819 1.00 90.12 106 VAL A O 1
ATOM 841 N N . PRO A 1 107 ? 9.326 6.668 13.755 1.00 91.19 107 PRO A N 1
ATOM 842 C CA . PRO A 1 107 ? 9.165 6.769 15.203 1.00 91.19 107 PRO A CA 1
ATOM 843 C C . PRO A 1 107 ? 8.230 5.698 15.780 1.00 91.19 107 PRO A C 1
ATOM 845 O O . PRO A 1 107 ? 7.121 5.506 15.277 1.00 91.19 107 PRO A O 1
ATOM 848 N N . LYS A 1 108 ? 8.636 5.072 16.894 1.00 92.56 108 LYS A N 1
ATOM 849 C CA . LYS A 1 108 ? 7.901 3.979 17.559 1.00 92.56 108 LYS A CA 1
ATOM 850 C C . LYS A 1 108 ? 6.417 4.292 17.783 1.00 92.56 108 LYS A C 1
ATOM 852 O O . LYS A 1 108 ? 5.576 3.447 17.515 1.00 92.56 108 LYS A O 1
ATOM 857 N N . VAL A 1 109 ? 6.088 5.525 18.175 1.00 92.31 109 VAL A N 1
ATOM 858 C CA . VAL A 1 109 ? 4.697 5.975 18.374 1.00 92.31 109 VAL A CA 1
ATOM 859 C C . VAL A 1 109 ? 3.827 5.822 17.117 1.00 92.31 109 VAL A C 1
ATOM 861 O O . VAL A 1 109 ? 2.657 5.462 17.212 1.00 92.31 109 VAL A O 1
ATOM 864 N N . LEU A 1 110 ? 4.391 6.055 15.927 1.00 91.25 110 LEU A N 1
ATOM 865 C CA . LEU A 1 110 ? 3.680 5.883 14.659 1.00 91.25 110 LEU A CA 1
ATOM 866 C C . LEU A 1 110 ? 3.567 4.406 14.280 1.00 91.25 110 LEU A C 1
ATOM 868 O O . LEU A 1 110 ? 2.536 3.994 13.757 1.00 91.25 110 LEU A O 1
ATOM 872 N N . ILE A 1 111 ? 4.600 3.613 14.566 1.00 92.31 111 ILE A N 1
ATOM 873 C CA . ILE A 1 111 ? 4.579 2.162 14.349 1.00 92.31 111 ILE A CA 1
ATOM 874 C C . ILE A 1 111 ? 3.507 1.513 15.228 1.00 92.31 111 ILE A C 1
ATOM 876 O O . ILE A 1 111 ? 2.684 0.751 14.724 1.00 92.31 111 ILE A O 1
ATOM 880 N N . ASP A 1 112 ? 3.471 1.861 16.516 1.00 94.00 112 ASP A N 1
ATOM 881 C CA . ASP A 1 112 ? 2.472 1.370 17.465 1.00 94.00 112 ASP A CA 1
ATOM 882 C C . ASP A 1 112 ? 1.059 1.787 17.039 1.00 94.00 112 ASP A C 1
ATOM 884 O O . ASP A 1 112 ? 0.148 0.961 17.072 1.00 94.00 112 ASP A O 1
ATOM 888 N N . TYR A 1 113 ? 0.877 3.023 16.556 1.00 92.56 113 TYR A N 1
ATOM 889 C CA . TYR A 1 113 ? -0.397 3.459 15.981 1.00 92.56 113 TYR A CA 1
ATOM 890 C C . TYR A 1 113 ? -0.816 2.602 14.778 1.00 92.56 113 TYR A C 1
ATOM 892 O O . TYR A 1 113 ? -1.942 2.113 14.749 1.00 92.56 113 TYR A O 1
ATOM 900 N N . ILE A 1 114 ? 0.070 2.401 13.795 1.00 91.19 114 ILE A N 1
ATOM 901 C CA . ILE A 1 114 ? -0.240 1.629 12.581 1.00 91.19 114 ILE A CA 1
ATOM 902 C C . ILE A 1 114 ? -0.568 0.178 12.939 1.00 91.19 114 ILE A C 1
ATOM 904 O O . ILE A 1 114 ? -1.547 -0.363 12.428 1.00 91.19 114 ILE A O 1
ATOM 908 N N . ARG A 1 115 ? 0.208 -0.439 13.838 1.00 91.88 115 ARG A N 1
ATOM 909 C CA . ARG A 1 115 ? -0.059 -1.794 14.333 1.00 91.88 115 ARG A CA 1
ATOM 910 C C . ARG A 1 115 ? -1.436 -1.869 14.988 1.00 91.88 115 ARG A C 1
ATOM 912 O O . ARG A 1 115 ? -2.263 -2.667 14.561 1.00 91.88 115 ARG A O 1
ATOM 919 N N . ASN A 1 116 ? -1.709 -0.991 15.953 1.00 91.38 116 ASN A N 1
ATOM 920 C CA . ASN A 1 116 ? -2.992 -0.963 16.655 1.00 91.38 116 ASN A CA 1
ATOM 921 C C . ASN A 1 116 ? -4.156 -0.714 15.688 1.00 91.38 116 ASN A C 1
ATOM 923 O O . ASN A 1 116 ? -5.202 -1.340 15.815 1.00 91.38 116 ASN A O 1
ATOM 927 N N . PHE A 1 117 ? -3.977 0.157 14.690 1.00 90.19 117 PHE A N 1
ATOM 928 C CA . PHE A 1 117 ? -4.985 0.393 13.662 1.00 90.19 117 PHE A CA 1
ATOM 929 C C . PHE A 1 117 ? -5.289 -0.868 12.848 1.00 90.19 117 PHE A C 1
ATOM 931 O O . PHE A 1 117 ? -6.456 -1.169 12.610 1.00 90.19 117 PHE A O 1
ATOM 938 N N . LEU A 1 118 ? -4.269 -1.618 12.426 1.00 88.69 118 LEU A N 1
ATOM 939 C CA . LEU A 1 118 ? -4.479 -2.864 11.689 1.00 88.69 118 LEU A CA 1
ATOM 940 C C . LEU A 1 118 ? -5.145 -3.933 12.570 1.00 88.69 118 LEU A C 1
ATOM 942 O O . LEU A 1 118 ? -6.056 -4.615 12.102 1.00 88.69 118 LEU A O 1
ATOM 946 N N . ASP A 1 119 ? -4.737 -4.048 13.835 1.00 88.56 119 ASP A N 1
ATOM 947 C CA . ASP A 1 119 ? -5.209 -5.077 14.772 1.00 88.56 119 ASP A CA 1
ATOM 948 C C . ASP A 1 119 ? -6.628 -4.846 15.285 1.00 88.56 119 ASP A C 1
ATOM 950 O O . ASP A 1 119 ? -7.390 -5.801 15.417 1.00 88.56 119 ASP A O 1
ATOM 954 N N . LEU A 1 120 ? -7.014 -3.591 15.507 1.00 89.25 120 LEU A N 1
ATOM 955 C CA . LEU A 1 120 ? -8.338 -3.235 16.021 1.00 89.25 120 LEU A CA 1
ATOM 956 C C . LEU A 1 120 ? -9.397 -3.087 14.922 1.00 89.25 120 LEU A C 1
ATOM 958 O O . LEU A 1 120 ? -10.578 -2.874 15.218 1.00 89.25 120 LEU A O 1
ATOM 962 N N . ARG A 1 121 ? -9.002 -3.188 13.647 1.00 87.31 121 ARG A N 1
ATOM 963 C CA . ARG A 1 121 ? -9.939 -3.061 12.531 1.00 87.31 121 ARG A CA 1
ATOM 964 C C . ARG A 1 121 ? -10.948 -4.197 12.510 1.00 87.31 121 ARG A C 1
ATOM 966 O O . ARG A 1 121 ? -10.598 -5.374 12.518 1.00 87.31 121 ARG A O 1
ATOM 973 N N . HIS A 1 122 ? -12.213 -3.825 12.374 1.00 88.62 122 HIS A N 1
ATOM 974 C CA . HIS A 1 122 ? -13.316 -4.774 12.334 1.00 88.62 122 HIS A CA 1
ATOM 975 C C . HIS A 1 122 ? -14.437 -4.283 11.420 1.00 88.62 122 HIS A C 1
ATOM 977 O O . HIS A 1 122 ? -14.557 -3.098 11.116 1.00 88.62 122 HIS A O 1
ATOM 983 N N . SER A 1 123 ? -15.246 -5.219 10.947 1.00 85.75 123 SER A N 1
ATOM 984 C CA . SER A 1 123 ? -16.454 -4.946 10.179 1.00 85.75 123 SER A CA 1
ATOM 985 C C . SER A 1 123 ? -17.543 -5.892 10.652 1.00 85.75 123 SER A C 1
ATOM 987 O O . SER A 1 123 ? -17.249 -7.018 11.057 1.00 85.75 123 SER A O 1
ATOM 989 N N . ARG A 1 124 ? -18.794 -5.440 10.591 1.00 83.00 124 ARG A N 1
ATOM 990 C CA . ARG A 1 124 ? -19.960 -6.302 10.826 1.00 83.00 124 ARG A CA 1
ATOM 991 C C . ARG A 1 124 ? -20.197 -7.252 9.656 1.00 83.00 124 ARG A C 1
ATOM 993 O O . ARG A 1 124 ? -20.685 -8.356 9.860 1.00 83.00 124 ARG A O 1
ATOM 1000 N N . ASP A 1 125 ? -19.812 -6.824 8.455 1.00 78.69 125 ASP A N 1
ATOM 1001 C CA . ASP A 1 125 ? -20.139 -7.511 7.205 1.00 78.69 125 ASP A CA 1
ATOM 1002 C C . ASP A 1 125 ? -19.088 -8.563 6.821 1.00 78.69 125 ASP A C 1
ATOM 1004 O O . ASP A 1 125 ? -19.384 -9.510 6.097 1.00 78.69 125 ASP A O 1
ATOM 1008 N N . VAL A 1 126 ? -17.834 -8.389 7.263 1.00 77.06 126 VAL A N 1
ATOM 1009 C CA . VAL A 1 126 ? -16.700 -9.227 6.843 1.00 77.06 126 VAL A CA 1
ATOM 1010 C C . VAL A 1 126 ? -15.745 -9.474 8.005 1.00 77.06 126 VAL A C 1
ATOM 1012 O O . VAL A 1 126 ? -15.310 -8.542 8.685 1.00 77.06 126 VAL A O 1
ATOM 1015 N N . LYS A 1 127 ? -15.344 -10.736 8.189 1.00 73.75 127 LYS A N 1
ATOM 1016 C CA . LYS A 1 127 ? -14.324 -11.107 9.174 1.00 73.75 127 LYS A CA 1
ATOM 1017 C C . LYS A 1 127 ? -12.972 -10.508 8.776 1.00 73.75 127 LYS A C 1
ATOM 1019 O O . LYS A 1 127 ? -12.507 -10.702 7.656 1.00 73.75 127 LYS A O 1
ATOM 1024 N N . CYS A 1 128 ? -12.337 -9.773 9.688 1.00 67.19 128 CYS A N 1
ATOM 1025 C CA . CYS A 1 128 ? -11.011 -9.219 9.436 1.00 67.19 128 CYS A CA 1
ATOM 1026 C C . CYS A 1 128 ? -9.956 -10.328 9.555 1.00 67.19 128 CYS A C 1
ATOM 1028 O O . CYS A 1 128 ? -9.857 -10.986 10.590 1.00 67.19 128 CYS A O 1
ATOM 1030 N N . GLU A 1 129 ? -9.200 -10.559 8.483 1.00 67.00 129 GLU A N 1
ATOM 1031 C CA . GLU A 1 129 ? -8.119 -11.545 8.458 1.00 67.00 129 GLU A CA 1
ATOM 1032 C C . GLU A 1 129 ? -6.847 -11.010 9.130 1.00 67.00 129 GLU A C 1
ATOM 1034 O O . GLU A 1 129 ? -6.631 -9.802 9.240 1.00 67.00 129 GLU A O 1
ATOM 1039 N N . VAL A 1 130 ? -5.979 -11.930 9.560 1.00 59.97 130 VAL A N 1
ATOM 1040 C CA . VAL A 1 130 ? -4.699 -11.635 10.236 1.00 59.97 130 VAL A CA 1
ATOM 1041 C C . VAL A 1 130 ? -3.695 -10.946 9.293 1.00 59.97 130 VAL A C 1
ATOM 1043 O O . VAL A 1 130 ? -2.749 -10.300 9.741 1.00 59.97 130 VAL A O 1
ATOM 1046 N N . CYS A 1 131 ? -3.912 -11.030 7.979 1.00 55.91 131 CYS A N 1
ATOM 1047 C CA . CYS A 1 131 ? -3.114 -10.387 6.941 1.00 55.91 131 CYS A CA 1
ATOM 1048 C C . CYS A 1 131 ? -3.891 -9.281 6.207 1.00 55.91 131 CYS A C 1
ATOM 1050 O O . CYS A 1 131 ? -5.120 -9.217 6.210 1.00 55.91 131 CYS A O 1
ATOM 1052 N N . GLY A 1 132 ? -3.129 -8.376 5.597 1.00 67.69 132 GLY A N 1
ATOM 1053 C CA . GLY A 1 132 ? -3.619 -7.373 4.672 1.00 67.69 132 GLY A CA 1
ATOM 1054 C C . GLY A 1 132 ? -3.752 -5.953 5.221 1.00 67.69 132 GLY A C 1
ATOM 1055 O O . GLY A 1 132 ? -3.753 -5.698 6.426 1.00 67.69 132 GLY A O 1
ATOM 1056 N N . VAL A 1 133 ? -3.866 -5.006 4.290 1.00 72.56 133 VAL A N 1
ATOM 1057 C CA . VAL A 1 133 ? -4.022 -3.568 4.535 1.00 72.56 133 VAL A CA 1
ATOM 1058 C C . VAL A 1 133 ? -5.219 -3.012 3.746 1.00 72.56 133 VAL A C 1
ATOM 1060 O O . VAL A 1 133 ? -5.529 -3.500 2.654 1.00 72.56 133 VAL A O 1
ATOM 1063 N N . PRO A 1 134 ? -5.935 -1.997 4.269 1.00 65.38 134 PRO A N 1
ATOM 1064 C CA . PRO A 1 134 ? -7.105 -1.448 3.591 1.00 65.38 134 PRO A CA 1
ATOM 1065 C C . PRO A 1 134 ? -6.768 -0.834 2.224 1.00 65.38 134 PRO A C 1
ATOM 1067 O O . PRO A 1 134 ? -5.867 -0.013 2.088 1.00 65.38 134 PRO A O 1
ATOM 1070 N N . ARG A 1 135 ? -7.565 -1.189 1.208 1.00 60.19 135 ARG A N 1
ATOM 1071 C CA . ARG A 1 135 ? -7.390 -0.737 -0.184 1.00 60.19 135 ARG A CA 1
ATOM 1072 C C . ARG A 1 135 ? -7.955 0.666 -0.467 1.00 60.19 135 ARG A C 1
ATOM 1074 O O . ARG A 1 135 ? -7.587 1.270 -1.467 1.00 60.19 135 ARG A O 1
ATOM 1081 N N . ALA A 1 136 ? -8.854 1.183 0.381 1.00 50.06 136 ALA A N 1
ATOM 1082 C CA . ALA A 1 136 ? -9.571 2.447 0.134 1.00 50.06 136 ALA A CA 1
ATOM 1083 C C . ALA A 1 136 ? -8.898 3.689 0.735 1.00 50.06 136 ALA A C 1
ATOM 1085 O O . ALA A 1 136 ? -9.258 4.822 0.408 1.00 50.06 136 ALA A O 1
ATOM 1086 N N . THR A 1 137 ? -7.917 3.513 1.616 1.00 43.19 137 THR A N 1
ATOM 1087 C CA . THR A 1 137 ? -7.146 4.642 2.116 1.00 43.19 137 THR A CA 1
ATOM 1088 C C . THR A 1 137 ? -6.209 5.093 0.999 1.00 43.19 137 THR A C 1
ATOM 1090 O O . THR A 1 137 ? -5.342 4.333 0.582 1.00 43.19 137 THR A O 1
ATOM 1093 N N . ARG A 1 138 ? -6.330 6.341 0.515 1.00 42.53 138 ARG A N 1
ATOM 1094 C CA . ARG A 1 138 ? -5.370 6.951 -0.442 1.00 42.53 138 ARG A CA 1
ATOM 1095 C C . ARG A 1 138 ? -3.906 6.910 0.039 1.00 42.53 138 ARG A C 1
ATOM 1097 O O . ARG A 1 138 ? -3.023 7.235 -0.742 1.00 42.53 138 ARG A O 1
ATOM 1104 N N . SER A 1 139 ? -3.635 6.497 1.282 1.00 39.75 139 SER A N 1
ATOM 1105 C CA . SER A 1 139 ? -2.297 6.095 1.733 1.00 39.75 139 SER A CA 1
ATOM 1106 C C . SER A 1 139 ? -1.718 4.897 0.975 1.00 39.75 139 SER A C 1
ATOM 1108 O O . SER A 1 139 ? -0.503 4.804 0.871 1.00 39.75 139 SER A O 1
ATOM 1110 N N . ALA A 1 140 ? -2.561 4.030 0.409 1.00 40.66 140 ALA A N 1
ATOM 1111 C CA . ALA A 1 140 ? -2.163 2.936 -0.473 1.00 40.66 140 ALA A CA 1
ATOM 1112 C C . ALA A 1 140 ? -2.182 3.324 -1.962 1.00 40.66 140 ALA A C 1
ATOM 1114 O O . ALA A 1 140 ? -1.567 2.636 -2.761 1.00 40.66 140 ALA A O 1
ATOM 1115 N N . CYS A 1 141 ? -2.871 4.407 -2.342 1.00 36.50 141 CYS A N 1
ATOM 1116 C CA . CYS A 1 141 ? -3.035 4.841 -3.732 1.00 36.50 141 CYS A CA 1
ATOM 1117 C C . CYS A 1 141 ? -3.015 6.375 -3.837 1.00 36.50 141 CYS A C 1
ATOM 1119 O O . CYS A 1 141 ? -4.063 7.026 -3.893 1.00 36.50 141 CYS A O 1
ATOM 1121 N N . SER A 1 142 ? -1.821 6.963 -3.901 1.00 32.53 142 SER A N 1
ATOM 1122 C CA . SER A 1 142 ? -1.609 8.333 -4.382 1.00 32.53 142 SER A CA 1
ATOM 1123 C C . SER A 1 142 ? -1.294 8.324 -5.879 1.00 32.53 142 SER A C 1
ATOM 1125 O O . SER A 1 142 ? -0.174 8.590 -6.299 1.00 32.53 142 SER A O 1
ATOM 1127 N N . SER A 1 143 ? -2.266 7.958 -6.711 1.00 33.38 143 SER A N 1
ATOM 1128 C CA . SER A 1 143 ? -2.278 8.311 -8.140 1.00 33.38 143 SER A CA 1
ATOM 1129 C C . SER A 1 143 ? -3.667 8.037 -8.698 1.00 33.38 143 SER A C 1
ATOM 1131 O O . SER A 1 143 ? -4.093 6.901 -8.881 1.00 33.38 143 SER A O 1
ATOM 1133 N N . SER A 1 144 ? -4.400 9.113 -8.940 1.00 33.31 144 SER A N 1
ATOM 1134 C CA . SER A 1 144 ? -5.529 9.140 -9.857 1.00 33.31 144 SER A CA 1
ATOM 1135 C C . SER A 1 144 ? -5.024 8.825 -11.267 1.00 33.31 144 SER A C 1
ATOM 1137 O O . SER A 1 144 ? -4.533 9.728 -11.933 1.00 33.31 144 SER A O 1
ATOM 1139 N N . ALA A 1 145 ? -5.059 7.548 -11.652 1.00 33.84 145 ALA A N 1
ATOM 1140 C CA . ALA A 1 145 ? -5.157 7.029 -13.022 1.00 33.84 145 ALA A CA 1
ATOM 1141 C C . ALA A 1 145 ? -4.850 5.525 -12.983 1.00 33.84 145 ALA A C 1
ATOM 1143 O O . ALA A 1 145 ? -3.707 5.107 -13.139 1.00 33.84 145 ALA A O 1
ATOM 1144 N N . TRP A 1 146 ? -5.870 4.708 -12.736 1.00 32.06 146 TRP A N 1
ATOM 1145 C CA . TRP A 1 146 ? -5.871 3.349 -13.271 1.00 32.06 146 TRP A CA 1
ATOM 1146 C C . TRP A 1 146 ? -6.637 3.450 -14.592 1.00 32.06 146 TRP A C 1
ATOM 1148 O O . TRP A 1 146 ? -7.841 3.706 -14.532 1.00 32.06 146 TRP A O 1
ATOM 1158 N N . PRO A 1 147 ? -5.991 3.360 -15.767 1.00 30.20 147 PRO A N 1
ATOM 1159 C CA . PRO A 1 147 ? -6.743 3.093 -16.981 1.00 30.20 147 PRO A CA 1
ATOM 1160 C C . PRO A 1 147 ? -7.318 1.666 -16.894 1.00 30.20 147 PRO A C 1
ATOM 1162 O O . PRO A 1 147 ? -6.700 0.808 -16.249 1.00 30.20 147 PRO A O 1
ATOM 1165 N N . PRO A 1 148 ? -8.495 1.407 -17.491 1.00 31.72 148 PRO A N 1
ATOM 1166 C CA . PRO A 1 148 ? -8.975 0.046 -17.680 1.00 31.72 148 PRO A CA 1
ATOM 1167 C C . PRO A 1 148 ? -7.936 -0.726 -18.499 1.00 31.72 148 PRO A C 1
ATOM 1169 O O . PRO A 1 148 ? -7.258 -0.160 -19.360 1.00 31.72 148 PRO A O 1
ATOM 1172 N N . SER A 1 149 ? -7.762 -1.992 -18.148 1.00 33.38 149 SER A N 1
ATOM 1173 C CA . SER A 1 149 ? -6.819 -2.938 -18.739 1.00 33.38 149 SER A CA 1
ATOM 1174 C C . SER A 1 149 ? -6.866 -2.865 -20.269 1.00 33.38 149 SER A C 1
ATOM 1176 O O . SER A 1 149 ? -7.888 -3.190 -20.868 1.00 33.38 149 SER A O 1
ATOM 1178 N N . ALA A 1 150 ? -5.773 -2.445 -20.910 1.00 29.62 150 ALA A N 1
ATOM 1179 C CA . ALA A 1 150 ? -5.603 -2.666 -22.342 1.00 29.62 150 ALA A CA 1
ATOM 1180 C C . ALA A 1 150 ? -5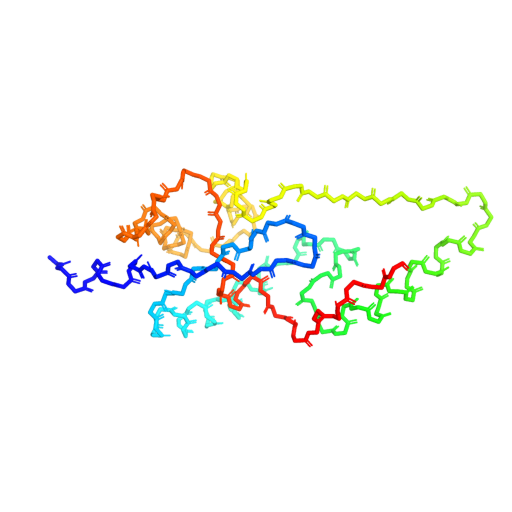.316 -4.156 -22.567 1.00 29.62 150 ALA A C 1
ATOM 1182 O O . ALA A 1 150 ? -4.514 -4.750 -21.840 1.00 29.62 150 ALA A O 1
ATOM 1183 N N . SER A 1 151 ? -6.056 -4.716 -23.521 1.00 30.97 151 SER A N 1
ATOM 1184 C CA . SER A 1 151 ? -6.027 -6.103 -23.993 1.00 30.97 151 SER A CA 1
ATOM 1185 C C . SER A 1 151 ? -4.690 -6.501 -24.607 1.00 30.97 151 SER A C 1
ATOM 1187 O O . SER A 1 151 ? -3.998 -5.604 -25.141 1.00 30.97 151 SER A O 1
#

Sequence (151 aa):
MPEVMAMFEFRAILIPKESDGYRPIAIGETVTNIFHRILLKRLIRHANYLSCEQIAFKQNAYAVGVRRAHELISRPGMHAVSLDTKNAFNSLPRAEVVRALNEAGVPKVLIDYIRNFLDLRHSRDVKCEVCGVPRATRSACSSSAWPPSAS

Secondary structure (DSSP, 8-state):
-HHHHHTTBEEEEEEEPSSSSEEEEEEE-HHHHHHHHHHHHHHGGGGGGS-TT--TTSTTHHHHHHHHHHHHHTSTT--------TTHHHH-BHHHHHHHHHHTT--HHHHHHHHHHHHH-B-SSSPPPSB---SSSTTT---S-------

Radius of gyration: 17.82 Å; chains: 1; bounding box: 40×26×53 Å